Protein AF-X1VR69-F1 (afdb_monomer_lite)

Sequence (104 aa):
AEDRKAECKRNFLGITGCSGQEFGAYRESASVHFYLVGYITDGVVFFDTEKDYSMTNTGVWEDLDCSGDAPGAVMLLFDVRLIGTGPLSSGLRKDASAVEQYLK

Foldseek 3Di:
DDDPPPPDPDPFDDDADDDPPDDDDDDPDPPDDDDDPDDDDDDDDGDPDDDDQDDPDAPDDDDTDPCVVQPPDPDDDDGDDDDDDDDGDDDDDDDPPDDDDDDD

Radius of gyration: 16.76 Å; chains: 1; bounding box: 38×31×44 Å

pLDDT: mean 72.25, std 14.24, range [35.28, 91.12]

Secondary structure (DSSP, 8-state):
----TT----S-------BTTB-----S-TT----------SS----SS------S-SSS------TTTSTT-S---------SSS-------S-TTS------

Organism: NCBI:txid412755

Structure (mmCIF, N/CA/C/O backbone):
data_AF-X1VR69-F1
#
_entry.id   AF-X1VR69-F1
#
loop_
_atom_site.group_PDB
_atom_site.id
_atom_site.type_symbol
_atom_site.label_atom_id
_atom_site.label_alt_id
_atom_site.label_comp_id
_atom_site.label_asym_id
_atom_site.label_entity_id
_atom_site.label_seq_id
_atom_site.pdbx_PDB_ins_code
_atom_site.Cartn_x
_atom_site.Cartn_y
_atom_site.Cartn_z
_atom_site.occupancy
_atom_site.B_iso_or_equiv
_atom_site.auth_seq_id
_atom_site.auth_comp_id
_atom_site.auth_asym_id
_atom_site.auth_atom_id
_atom_site.pdbx_PDB_model_num
ATOM 1 N N . ALA A 1 1 ? -16.710 -21.325 -19.555 1.00 48.84 1 ALA A N 1
ATOM 2 C CA . ALA A 1 1 ? -16.198 -20.365 -18.559 1.00 48.84 1 ALA A CA 1
ATOM 3 C C . ALA A 1 1 ? -14.699 -20.270 -18.786 1.00 48.84 1 ALA A C 1
ATOM 5 O O . ALA A 1 1 ? -14.047 -21.306 -18.767 1.00 48.84 1 ALA A O 1
ATOM 6 N N . GLU A 1 2 ? -14.230 -19.093 -19.193 1.00 47.34 2 GLU A N 1
ATOM 7 C CA . GLU A 1 2 ? -12.953 -18.890 -19.895 1.00 47.34 2 GLU A CA 1
ATOM 8 C C . GLU A 1 2 ? -11.727 -18.866 -18.965 1.00 47.34 2 GLU A C 1
ATOM 10 O O . GLU A 1 2 ? -11.836 -18.543 -17.781 1.00 47.34 2 GLU A O 1
ATOM 15 N N . ASP A 1 3 ? -10.568 -19.231 -19.522 1.00 49.97 3 ASP A N 1
ATOM 16 C CA . ASP A 1 3 ? -9.292 -19.453 -18.832 1.00 49.97 3 ASP A CA 1
ATOM 17 C C . ASP A 1 3 ? -8.757 -18.134 -18.226 1.00 49.97 3 ASP A C 1
ATOM 19 O O . ASP A 1 3 ? -8.216 -17.288 -18.934 1.00 49.97 3 ASP A O 1
ATOM 23 N N . ARG A 1 4 ? -8.921 -17.906 -16.907 1.00 49.00 4 ARG A N 1
ATOM 24 C CA . ARG A 1 4 ? -8.298 -16.747 -16.203 1.00 49.00 4 ARG A CA 1
ATOM 25 C C . ARG A 1 4 ? -6.765 -16.882 -16.138 1.00 49.00 4 ARG A C 1
ATOM 27 O O . ARG A 1 4 ? -6.033 -15.932 -15.845 1.00 49.00 4 ARG A O 1
ATOM 34 N N . LYS A 1 5 ? -6.324 -18.101 -16.430 1.00 43.72 5 LYS A N 1
ATOM 35 C CA . LYS A 1 5 ? -5.008 -18.691 -16.651 1.00 43.72 5 LYS A CA 1
ATOM 36 C C . LYS A 1 5 ? -4.466 -18.228 -18.006 1.00 43.72 5 LYS A C 1
ATOM 38 O O . LYS A 1 5 ? -5.184 -18.229 -18.982 1.00 43.72 5 LYS A O 1
ATOM 43 N N . ALA A 1 6 ? -3.235 -17.782 -18.210 1.00 52.00 6 ALA A N 1
ATOM 44 C CA . ALA A 1 6 ? -1.980 -17.914 -17.487 1.00 52.00 6 ALA A CA 1
ATOM 45 C C . ALA A 1 6 ? -1.815 -17.108 -16.167 1.00 52.00 6 ALA A C 1
ATOM 47 O O . ALA A 1 6 ? -0.676 -16.885 -15.762 1.00 52.00 6 ALA A O 1
ATOM 48 N N . GLU A 1 7 ? -2.916 -16.696 -15.509 1.00 42.81 7 GLU A N 1
ATOM 49 C CA . GLU A 1 7 ? -3.143 -16.574 -14.041 1.00 42.81 7 GLU A CA 1
ATOM 50 C C . GLU A 1 7 ? -1.946 -16.013 -13.266 1.00 42.81 7 GLU A C 1
ATOM 52 O O . GLU A 1 7 ? -1.285 -16.690 -12.488 1.00 42.81 7 GLU A O 1
ATOM 57 N N . CYS A 1 8 ? -1.678 -14.731 -13.492 1.00 48.22 8 CYS A N 1
ATOM 58 C CA . CYS A 1 8 ? -0.899 -13.882 -12.593 1.00 48.22 8 CYS A CA 1
ATOM 59 C C . CYS A 1 8 ? 0.498 -14.416 -12.177 1.00 48.22 8 CYS A C 1
ATOM 61 O O . CYS A 1 8 ? 0.761 -14.668 -11.007 1.00 48.22 8 CYS A O 1
ATOM 63 N N . LYS A 1 9 ? 1.458 -14.484 -13.112 1.00 47.69 9 LYS A N 1
ATOM 64 C CA . LYS A 1 9 ? 2.880 -14.818 -12.825 1.00 47.69 9 LYS A CA 1
ATOM 65 C C . LYS A 1 9 ? 3.768 -13.618 -12.411 1.00 47.69 9 LYS A C 1
ATOM 67 O O . LYS A 1 9 ? 4.978 -13.760 -12.343 1.00 47.69 9 LYS A O 1
ATOM 72 N N . ARG A 1 10 ? 3.093 -12.484 -12.156 1.00 49.66 10 ARG A N 1
ATOM 73 C CA . ARG A 1 10 ? 3.456 -11.110 -11.724 1.00 49.66 10 ARG A CA 1
ATOM 74 C C . ARG A 1 10 ? 4.731 -10.455 -12.276 1.00 49.66 10 ARG A C 1
ATOM 76 O O . ARG A 1 10 ? 5.815 -10.974 -12.095 1.00 49.66 10 ARG A O 1
ATOM 83 N N . ASN A 1 11 ? 4.596 -9.194 -12.711 1.00 49.06 11 ASN A N 1
ATOM 84 C CA . ASN A 1 11 ? 5.691 -8.211 -12.623 1.00 49.06 11 ASN A CA 1
ATOM 85 C C . ASN A 1 11 ? 5.397 -7.060 -11.637 1.00 49.06 11 ASN A C 1
ATOM 87 O O . ASN A 1 11 ? 6.309 -6.310 -11.315 1.00 49.06 11 ASN A O 1
ATOM 91 N N . PHE A 1 12 ? 4.160 -6.912 -11.135 1.00 52.25 12 PHE A N 1
ATOM 92 C CA . PHE A 1 12 ? 3.841 -5.920 -10.101 1.00 52.25 12 PHE A CA 1
ATOM 93 C C . PHE A 1 12 ? 2.540 -6.263 -9.342 1.00 52.25 12 PHE A C 1
ATOM 95 O O . PHE A 1 12 ? 1.598 -6.830 -9.916 1.00 52.25 12 PHE A O 1
ATOM 102 N N . LEU A 1 13 ? 2.491 -5.957 -8.042 1.00 56.28 13 LEU A N 1
ATOM 103 C CA . LEU A 1 13 ? 1.269 -5.867 -7.233 1.00 56.28 13 LEU A CA 1
ATOM 104 C C . LEU A 1 13 ? 1.076 -4.397 -6.882 1.00 56.28 13 LEU A C 1
ATOM 106 O O . LEU A 1 13 ? 1.627 -3.950 -5.893 1.00 56.28 13 LEU A O 1
ATOM 110 N N . GLY A 1 14 ? 0.287 -3.672 -7.672 1.00 64.31 14 GLY A N 1
ATOM 111 C CA . GLY A 1 14 ? -0.239 -2.392 -7.210 1.00 64.31 14 GLY A CA 1
ATOM 112 C C . GLY A 1 14 ? -1.446 -2.672 -6.324 1.00 64.31 14 GLY A C 1
ATOM 113 O O . GLY A 1 14 ? -2.431 -3.238 -6.805 1.00 64.31 14 GLY A O 1
ATOM 114 N N . ILE A 1 15 ? -1.367 -2.338 -5.038 1.00 66.69 15 ILE A N 1
ATOM 115 C CA . ILE A 1 15 ? -2.562 -2.178 -4.205 1.00 66.69 15 ILE A CA 1
ATOM 116 C C . ILE A 1 15 ? -2.959 -0.717 -4.361 1.00 66.69 15 ILE A C 1
ATOM 118 O O . ILE A 1 15 ? -2.199 0.170 -3.991 1.00 66.69 15 ILE A O 1
ATOM 122 N N . THR A 1 16 ? -4.130 -0.464 -4.934 1.00 68.00 16 THR A N 1
ATOM 123 C CA . THR A 1 16 ? -4.649 0.894 -5.095 1.00 68.00 16 THR A CA 1
ATOM 124 C C . THR A 1 16 ? -6.004 1.006 -4.417 1.00 68.00 16 THR A C 1
ATOM 126 O O . THR A 1 16 ? -6.784 0.049 -4.412 1.00 68.00 16 THR A O 1
ATOM 129 N N . GLY A 1 17 ? -6.255 2.162 -3.808 1.00 65.31 17 GLY A N 1
ATOM 130 C CA . GLY A 1 17 ? -7.559 2.481 -3.257 1.00 65.31 17 GLY A CA 1
ATOM 131 C C . GLY A 1 17 ? -8.601 2.663 -4.351 1.00 65.31 17 GLY A C 1
ATOM 132 O O . GLY A 1 17 ? -8.285 2.892 -5.517 1.00 65.31 17 GLY A O 1
ATOM 133 N N . CYS A 1 18 ? -9.866 2.574 -3.963 1.00 65.62 18 CYS A N 1
ATOM 134 C CA . CYS A 1 18 ? -10.983 2.931 -4.824 1.00 65.62 18 CYS A CA 1
ATOM 135 C C . CYS A 1 18 ? -11.923 3.850 -4.047 1.00 65.62 18 CYS A C 1
ATOM 137 O O . CYS A 1 18 ? -12.156 3.638 -2.857 1.00 65.62 18 CYS A O 1
ATOM 139 N N . SER A 1 19 ? -12.461 4.862 -4.720 1.00 63.22 19 SER A N 1
ATOM 140 C CA . SER A 1 19 ? -13.559 5.675 -4.198 1.00 63.22 19 SER A CA 1
ATOM 141 C C . SER A 1 19 ? -14.818 5.286 -4.959 1.00 63.22 19 SER A C 1
ATOM 143 O O . SER A 1 19 ? -14.781 5.121 -6.176 1.00 63.22 19 SER A O 1
ATOM 145 N N . GLY A 1 20 ? -15.924 5.034 -4.257 1.00 67.12 20 GLY A N 1
ATOM 146 C CA . GLY A 1 20 ? -17.184 4.655 -4.907 1.00 67.12 20 GLY A CA 1
ATOM 147 C C . GLY A 1 20 ? -17.149 3.341 -5.708 1.00 67.12 20 GLY A C 1
ATOM 148 O O . GLY A 1 20 ? -18.002 3.156 -6.568 1.00 67.12 20 GLY A O 1
ATOM 149 N N . GLN A 1 21 ? -16.219 2.419 -5.408 1.00 69.25 21 GLN A N 1
ATOM 150 C CA . GLN A 1 21 ? -15.953 1.165 -6.152 1.00 69.25 21 GLN A CA 1
ATOM 151 C C . GLN A 1 21 ? -15.304 1.352 -7.536 1.00 69.25 21 GLN A C 1
ATOM 153 O O . GLN A 1 21 ? -15.246 0.409 -8.326 1.00 69.25 21 GLN A O 1
ATOM 158 N N . GLU A 1 22 ? -14.775 2.539 -7.826 1.00 68.81 22 GLU A N 1
ATOM 159 C CA . GLU A 1 22 ? -14.054 2.825 -9.064 1.00 68.81 22 GLU A CA 1
ATOM 160 C C . GLU A 1 22 ? -12.546 2.929 -8.796 1.00 68.81 22 GLU A C 1
ATOM 162 O O . GLU A 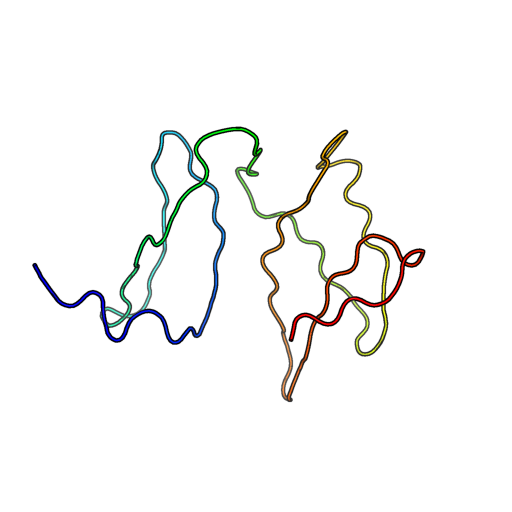1 22 ? -12.117 3.576 -7.838 1.00 68.81 22 GLU A O 1
ATOM 167 N N . PHE A 1 23 ? -11.729 2.296 -9.646 1.00 70.62 23 PHE A N 1
ATOM 168 C CA . PHE A 1 23 ? -10.273 2.462 -9.641 1.00 70.62 23 PHE A CA 1
ATOM 169 C C . PHE A 1 23 ? -9.776 2.848 -11.036 1.00 70.62 23 PHE A C 1
ATOM 171 O O . PHE A 1 23 ? -10.312 2.399 -12.052 1.00 70.62 23 PHE A O 1
ATOM 178 N N . GLY A 1 24 ? -8.739 3.684 -11.082 1.00 66.69 24 GLY A N 1
ATOM 179 C CA . GLY A 1 24 ? -8.103 4.132 -12.316 1.00 66.69 24 GLY A CA 1
ATOM 180 C C . GLY A 1 24 ? -6.722 3.511 -12.489 1.00 66.69 24 GLY A C 1
ATOM 181 O O . GLY A 1 24 ? -5.962 3.399 -11.531 1.00 66.69 24 GLY A O 1
ATOM 182 N N . ALA A 1 25 ? -6.377 3.135 -13.719 1.00 70.12 25 ALA A N 1
ATOM 183 C CA . ALA A 1 25 ? -5.022 2.725 -14.068 1.00 70.12 25 ALA A CA 1
ATOM 184 C C . ALA A 1 25 ? -4.616 3.340 -15.411 1.00 70.12 25 ALA A C 1
ATOM 186 O O . ALA A 1 25 ? -5.272 3.126 -16.433 1.00 70.12 25 ALA A O 1
ATOM 187 N N . TYR A 1 26 ? -3.527 4.110 -15.406 1.00 70.44 26 TYR A N 1
ATOM 188 C CA . TYR A 1 26 ? -2.927 4.624 -16.632 1.00 70.44 26 TYR A CA 1
ATOM 189 C C . TYR A 1 26 ? -2.082 3.538 -17.303 1.00 70.44 26 TYR A C 1
ATOM 191 O O . TYR A 1 26 ? -1.428 2.733 -16.638 1.00 70.44 26 TYR A O 1
ATOM 199 N N . ARG A 1 27 ? -2.096 3.509 -18.636 1.00 72.25 27 ARG A N 1
ATOM 200 C CA . ARG A 1 27 ? -1.385 2.502 -19.421 1.00 72.25 27 ARG A CA 1
ATOM 201 C C . ARG A 1 27 ? -0.822 3.106 -20.700 1.00 72.25 27 ARG A C 1
ATOM 203 O O . ARG A 1 27 ? -1.584 3.542 -21.555 1.00 72.25 27 ARG A O 1
ATOM 210 N N . GLU A 1 28 ? 0.493 3.011 -20.871 1.00 76.62 28 GLU A N 1
ATOM 211 C CA . GLU A 1 28 ? 1.182 3.468 -22.088 1.00 76.62 28 GLU A CA 1
ATOM 212 C C . GLU A 1 28 ? 1.098 2.472 -23.255 1.00 76.62 28 GLU A C 1
ATOM 214 O O . GLU A 1 28 ? 1.055 2.875 -24.413 1.00 76.62 28 GLU A O 1
ATOM 219 N N . SER A 1 29 ? 1.054 1.163 -22.975 1.00 78.25 29 SER A N 1
ATOM 220 C CA . SER A 1 29 ? 1.066 0.110 -24.002 1.00 78.25 29 SER A CA 1
ATOM 221 C C . SER A 1 29 ? -0.253 -0.646 -24.081 1.00 78.25 29 SER A C 1
ATOM 223 O O . SER A 1 29 ? -0.758 -1.129 -23.073 1.00 78.25 29 SER A O 1
ATOM 225 N N . ALA A 1 30 ? -0.778 -0.844 -25.292 1.00 79.56 30 ALA A N 1
ATOM 226 C CA . ALA A 1 30 ? -2.036 -1.559 -25.505 1.00 79.56 30 ALA A CA 1
ATOM 227 C C . ALA A 1 30 ? -2.015 -3.030 -25.050 1.00 79.56 30 ALA A C 1
ATOM 229 O O . ALA A 1 30 ? -3.072 -3.596 -24.772 1.00 79.56 30 ALA A O 1
ATOM 230 N N . SER A 1 31 ? -0.825 -3.619 -24.928 1.00 78.81 31 SER A N 1
ATOM 231 C CA . SER A 1 31 ? -0.625 -5.029 -24.582 1.00 78.81 31 SER A CA 1
ATOM 232 C C . SER A 1 31 ? -0.651 -5.317 -23.075 1.00 78.81 31 SER A C 1
ATOM 234 O O . SER A 1 31 ? -0.373 -6.444 -22.670 1.00 78.81 31 SER A O 1
ATOM 236 N N . VAL A 1 32 ? -0.949 -4.324 -22.224 1.00 72.56 32 VAL A N 1
ATOM 237 C CA . VAL A 1 32 ? -1.123 -4.543 -20.777 1.00 72.56 32 VAL A CA 1
ATOM 238 C C . VAL A 1 32 ? -2.593 -4.799 -20.460 1.00 72.56 32 VAL A C 1
ATOM 240 O O . VAL A 1 32 ? -3.478 -4.046 -20.881 1.00 72.56 32 VAL A O 1
ATOM 243 N N . HIS A 1 33 ? -2.826 -5.849 -19.678 1.00 74.19 33 HIS A N 1
ATOM 244 C CA . HIS A 1 33 ? -4.133 -6.244 -19.170 1.00 74.19 33 HIS A CA 1
ATOM 245 C C . HIS A 1 33 ? -4.202 -6.018 -17.656 1.00 74.19 33 HIS A C 1
ATOM 247 O O . HIS A 1 33 ? -3.264 -6.364 -16.936 1.00 74.19 33 HIS A O 1
ATOM 253 N N . PHE A 1 34 ? -5.329 -5.488 -17.178 1.00 73.56 34 PHE A N 1
ATOM 254 C CA . PHE A 1 34 ? -5.623 -5.354 -15.753 1.00 73.56 34 PHE A CA 1
ATOM 255 C C . PHE A 1 34 ? -6.574 -6.464 -15.319 1.00 73.56 34 PHE A C 1
ATOM 257 O O . PHE A 1 34 ? -7.621 -6.670 -15.932 1.00 73.56 34 PHE A O 1
ATOM 264 N N . TYR A 1 35 ? -6.214 -7.169 -14.249 1.00 73.38 35 TYR A N 1
ATOM 265 C CA . TYR A 1 35 ? -7.040 -8.221 -13.670 1.00 73.38 35 TYR A CA 1
ATOM 266 C C . TYR A 1 35 ? -7.302 -7.898 -12.204 1.00 73.38 35 TYR A C 1
ATOM 268 O O . TYR A 1 35 ? -6.373 -7.882 -11.397 1.00 73.38 35 TYR A O 1
ATOM 276 N N . LEU A 1 36 ? -8.571 -7.667 -11.859 1.00 74.25 36 LEU A N 1
ATOM 277 C CA . LEU A 1 36 ? -8.989 -7.554 -10.467 1.00 74.25 36 LEU A CA 1
ATOM 278 C C . LEU A 1 36 ? -9.100 -8.960 -9.871 1.00 74.25 36 LEU A C 1
ATOM 280 O O . LEU A 1 36 ? -9.945 -9.759 -10.286 1.00 74.25 36 LEU A O 1
ATOM 284 N N . VAL A 1 37 ? -8.206 -9.264 -8.931 1.00 70.94 37 VAL A N 1
ATOM 285 C CA . VAL A 1 37 ? -8.151 -10.563 -8.236 1.00 70.94 37 VAL A CA 1
ATOM 286 C C . VAL A 1 37 ? -8.941 -10.523 -6.922 1.00 70.94 37 VAL A C 1
ATOM 288 O O . VAL A 1 37 ? -9.444 -11.548 -6.476 1.00 70.94 37 VAL A O 1
ATOM 291 N N . GLY A 1 38 ? -9.105 -9.337 -6.337 1.00 72.31 38 GLY A N 1
ATOM 292 C CA . GLY A 1 38 ? -9.894 -9.086 -5.134 1.00 72.31 38 GLY A CA 1
ATOM 293 C C . GLY A 1 38 ? -9.856 -7.604 -4.765 1.00 72.31 38 GLY A C 1
ATOM 294 O O . GLY A 1 38 ? -9.045 -6.857 -5.310 1.00 72.31 38 GLY A O 1
ATOM 295 N N . TYR A 1 39 ? -10.739 -7.184 -3.864 1.00 76.50 39 TYR A N 1
ATOM 296 C CA . TYR A 1 39 ? -10.805 -5.818 -3.347 1.00 76.50 39 TYR A CA 1
ATOM 297 C C . TYR A 1 39 ? -11.301 -5.829 -1.899 1.00 76.50 39 TYR A C 1
ATOM 299 O O . TYR A 1 39 ? -11.967 -6.773 -1.471 1.00 76.50 39 TYR A O 1
ATOM 307 N N . ILE A 1 40 ? -10.940 -4.793 -1.144 1.00 78.94 40 ILE A N 1
ATOM 308 C CA . ILE A 1 40 ? -11.373 -4.603 0.242 1.00 78.94 40 ILE A CA 1
ATOM 309 C C . ILE A 1 40 ? -12.599 -3.692 0.218 1.00 78.94 40 ILE A C 1
ATOM 311 O O . ILE A 1 40 ? -12.562 -2.630 -0.397 1.00 78.94 40 ILE A O 1
ATOM 315 N N . THR A 1 41 ? -13.685 -4.119 0.858 1.00 78.38 41 THR A N 1
ATOM 316 C CA . THR A 1 41 ? -14.961 -3.385 0.863 1.00 78.38 41 THR A CA 1
ATOM 317 C C . THR A 1 41 ? -15.162 -2.509 2.092 1.00 78.38 41 THR A C 1
ATOM 319 O O . THR A 1 41 ? -15.967 -1.588 2.034 1.00 78.38 41 THR A O 1
ATOM 322 N N . ASP A 1 42 ? -14.491 -2.819 3.203 1.00 82.44 42 ASP A N 1
ATOM 323 C CA . ASP A 1 42 ? -14.606 -2.101 4.475 1.00 82.44 42 ASP A CA 1
ATOM 324 C C . ASP A 1 42 ? -13.375 -2.367 5.363 1.00 82.44 42 ASP A C 1
ATOM 326 O O . ASP A 1 42 ? -12.600 -3.291 5.100 1.00 82.44 42 ASP A O 1
ATOM 330 N N . GLY A 1 43 ? -13.191 -1.570 6.416 1.00 82.38 43 GLY A N 1
ATOM 331 C CA . GLY A 1 43 ? -12.134 -1.748 7.416 1.00 82.38 43 GLY A CA 1
ATOM 332 C C . GLY A 1 43 ? -10.748 -1.282 6.967 1.00 82.38 43 GLY A C 1
ATOM 333 O O . GLY A 1 43 ? -9.758 -1.585 7.632 1.00 82.38 43 GLY A O 1
ATOM 334 N N . VAL A 1 44 ? -10.667 -0.546 5.856 1.00 81.56 44 VAL A N 1
ATOM 335 C CA . VAL A 1 44 ? -9.433 0.060 5.348 1.00 81.56 44 VAL A CA 1
ATOM 336 C C . VAL A 1 44 ? -9.674 1.518 4.983 1.00 81.56 44 VAL A C 1
ATOM 338 O O . VAL A 1 44 ? -10.725 1.876 4.454 1.00 81.56 44 VAL A O 1
ATOM 341 N N . VAL A 1 45 ? -8.676 2.352 5.251 1.00 81.31 45 VAL A N 1
ATOM 342 C CA . VAL A 1 45 ? -8.620 3.731 4.773 1.00 81.31 45 VAL A CA 1
ATOM 343 C C . VAL A 1 45 ? -7.552 3.780 3.691 1.00 81.31 45 VAL A C 1
ATOM 345 O O . VAL A 1 45 ? -6.386 3.499 3.961 1.00 81.31 45 VAL A O 1
ATOM 348 N N . PHE A 1 46 ? -7.955 4.105 2.466 1.00 78.19 46 PHE A N 1
ATOM 349 C CA . PHE A 1 46 ? -7.020 4.415 1.392 1.00 78.19 46 PHE A CA 1
ATOM 350 C C . PHE A 1 46 ? -6.842 5.926 1.296 1.00 78.19 46 PHE A C 1
ATOM 352 O O . PHE A 1 46 ? -7.806 6.675 1.437 1.00 78.19 46 PHE A O 1
ATOM 359 N N . PHE A 1 47 ? -5.610 6.367 1.055 1.00 76.44 47 PHE A N 1
ATOM 360 C CA . PHE A 1 47 ? -5.330 7.771 0.785 1.00 76.44 47 PHE A CA 1
ATOM 361 C C . PHE A 1 47 ? -5.741 8.124 -0.648 1.00 76.44 47 PHE A C 1
ATOM 363 O O . PHE A 1 47 ? -5.512 7.341 -1.570 1.00 76.44 47 PHE A O 1
ATOM 370 N N . ASP A 1 48 ? -6.293 9.324 -0.839 1.00 71.44 48 ASP A N 1
ATOM 371 C CA . ASP A 1 48 ? -6.637 9.852 -2.169 1.00 71.44 48 ASP A CA 1
ATOM 372 C C . ASP A 1 48 ? -5.391 10.167 -3.018 1.00 71.44 48 ASP A C 1
ATOM 374 O O . ASP A 1 48 ? -5.459 10.256 -4.243 1.00 71.44 48 ASP A O 1
ATOM 378 N N . THR A 1 49 ? -4.239 10.336 -2.364 1.00 72.31 49 THR A N 1
ATOM 379 C CA . THR A 1 49 ? -2.933 10.586 -2.982 1.00 72.31 49 THR A CA 1
ATOM 380 C C . THR A 1 49 ? -1.874 9.679 -2.374 1.00 72.31 49 THR A C 1
ATOM 382 O O . THR A 1 49 ? -1.963 9.321 -1.199 1.00 72.31 49 THR A O 1
ATOM 385 N N . GLU A 1 50 ? -0.834 9.360 -3.145 1.00 75.00 50 GLU A N 1
ATOM 386 C CA . GLU A 1 50 ? 0.285 8.563 -2.643 1.00 75.00 50 GLU A CA 1
ATOM 387 C C . GLU A 1 50 ? 0.991 9.238 -1.456 1.00 75.00 50 GLU A C 1
ATOM 389 O O . GLU A 1 50 ? 1.124 10.464 -1.391 1.00 75.00 50 GLU A O 1
ATOM 394 N N . LYS A 1 51 ? 1.427 8.415 -0.501 1.00 85.94 51 LYS A N 1
ATOM 395 C CA . LYS A 1 51 ? 2.255 8.821 0.634 1.00 85.94 51 LYS A CA 1
ATOM 396 C C . LYS A 1 51 ? 3.629 8.197 0.459 1.00 85.94 51 LYS A C 1
ATOM 398 O O . LYS A 1 51 ? 3.740 6.974 0.405 1.00 85.94 51 LYS A O 1
ATOM 403 N N . ASP A 1 52 ? 4.650 9.038 0.344 1.00 88.31 52 ASP A N 1
ATOM 404 C CA . ASP A 1 52 ? 6.019 8.581 0.132 1.00 88.31 52 ASP A CA 1
ATOM 405 C C . ASP A 1 52 ? 6.716 8.300 1.468 1.00 88.31 52 ASP A C 1
ATOM 407 O O . ASP A 1 52 ? 6.851 9.183 2.314 1.00 88.31 52 ASP A O 1
ATOM 411 N N . TYR A 1 53 ? 7.166 7.057 1.626 1.00 89.38 53 TYR A N 1
ATOM 412 C CA . TYR A 1 53 ? 7.966 6.574 2.752 1.00 89.38 53 TYR A CA 1
ATOM 413 C C . TYR A 1 53 ? 9.302 5.988 2.259 1.00 89.38 53 TYR A C 1
ATOM 415 O O . TYR A 1 53 ? 9.797 4.991 2.786 1.00 89.38 53 TYR A O 1
ATOM 423 N N . SER A 1 54 ? 9.870 6.572 1.199 1.00 88.12 54 SER A N 1
ATOM 424 C CA . SER A 1 54 ? 11.135 6.134 0.609 1.00 88.12 54 SER A CA 1
ATOM 425 C C . SER A 1 54 ? 12.299 6.198 1.598 1.00 88.12 54 SER A C 1
ATOM 427 O O . SER A 1 54 ? 12.523 7.198 2.280 1.00 88.12 54 SER A O 1
ATOM 429 N N . MET A 1 55 ? 13.092 5.128 1.620 1.00 87.00 55 MET A N 1
ATOM 430 C CA . MET A 1 55 ? 14.326 5.045 2.398 1.00 87.00 55 MET A CA 1
ATOM 431 C C . MET A 1 55 ? 15.493 5.680 1.640 1.00 87.00 55 MET A C 1
ATOM 433 O O . MET A 1 55 ? 15.572 5.603 0.413 1.00 87.00 55 MET A O 1
ATOM 437 N N . THR A 1 56 ? 16.439 6.265 2.376 1.00 85.25 56 THR A N 1
ATOM 438 C CA . THR A 1 56 ? 17.662 6.835 1.774 1.00 85.25 56 THR A CA 1
ATOM 439 C C . THR A 1 56 ? 18.800 5.816 1.715 1.00 85.25 56 THR A C 1
ATOM 441 O O . THR A 1 56 ? 19.634 5.866 0.809 1.00 85.25 56 THR A O 1
ATOM 444 N N . ASN A 1 57 ? 18.842 4.876 2.662 1.00 85.50 57 ASN A N 1
ATOM 445 C CA . ASN A 1 57 ? 19.922 3.904 2.774 1.00 85.50 57 ASN A CA 1
ATOM 446 C C . ASN A 1 57 ? 19.511 2.532 2.230 1.00 85.50 57 ASN A C 1
ATOM 448 O O . ASN A 1 57 ? 18.349 2.135 2.262 1.00 85.50 57 ASN A O 1
ATOM 452 N N . THR A 1 58 ? 20.501 1.777 1.753 1.00 85.44 58 THR A N 1
ATOM 453 C CA . THR A 1 58 ? 20.327 0.392 1.293 1.00 85.44 58 THR A CA 1
ATOM 454 C C . THR A 1 58 ? 21.101 -0.560 2.199 1.00 85.44 58 THR A C 1
ATOM 456 O O . THR A 1 58 ? 22.094 -0.175 2.813 1.00 85.44 58 THR A O 1
ATOM 459 N N . GLY A 1 59 ? 20.644 -1.812 2.304 1.00 82.94 59 GLY A N 1
ATOM 460 C CA . GLY A 1 59 ? 21.312 -2.834 3.120 1.00 82.94 59 GLY A CA 1
ATOM 461 C C . GLY A 1 59 ? 21.154 -2.654 4.635 1.00 82.94 59 GLY A C 1
ATOM 462 O O . GLY A 1 59 ? 21.877 -3.292 5.397 1.00 82.94 59 GLY A O 1
ATOM 463 N N . VAL A 1 60 ? 20.218 -1.809 5.071 1.00 84.50 60 VAL A N 1
ATOM 464 C CA . VAL A 1 60 ? 19.906 -1.554 6.482 1.00 84.50 60 VAL A CA 1
ATOM 465 C C . VAL A 1 60 ? 18.404 -1.664 6.726 1.00 84.50 60 VAL A C 1
ATOM 467 O O . VAL A 1 60 ? 17.604 -1.468 5.814 1.00 84.50 60 VAL A O 1
ATOM 470 N N . TRP A 1 61 ? 18.029 -1.982 7.963 1.00 85.50 61 TRP A N 1
ATOM 471 C CA . TRP A 1 61 ? 16.650 -1.863 8.426 1.00 85.50 61 TRP A CA 1
ATOM 472 C C . TRP A 1 61 ? 16.454 -0.478 9.039 1.00 85.50 61 TRP A C 1
ATOM 474 O O . TRP A 1 61 ? 17.213 -0.109 9.933 1.00 85.50 61 TRP A O 1
ATOM 484 N N . GLU A 1 62 ? 15.442 0.252 8.580 1.00 86.69 62 GLU A N 1
ATOM 485 C CA . GLU A 1 62 ? 15.058 1.560 9.120 1.00 86.69 62 GLU A CA 1
ATOM 486 C C . GLU A 1 62 ? 13.620 1.503 9.630 1.00 86.69 62 GLU A C 1
ATOM 488 O O . GLU A 1 62 ? 12.776 0.806 9.059 1.00 86.69 62 GLU A O 1
ATOM 493 N N . ASP A 1 63 ? 13.356 2.232 10.711 1.00 87.12 63 ASP A N 1
ATOM 494 C CA . ASP A 1 63 ? 12.002 2.405 11.221 1.00 87.12 63 ASP A CA 1
ATOM 495 C C . ASP A 1 63 ? 11.308 3.525 10.436 1.00 87.12 63 ASP A C 1
ATOM 497 O O . ASP A 1 63 ? 11.869 4.605 10.239 1.00 87.12 63 ASP A O 1
ATOM 501 N N . LEU A 1 64 ? 10.075 3.266 9.997 1.00 86.94 64 LEU A N 1
ATOM 502 C CA . LEU A 1 64 ? 9.222 4.237 9.315 1.00 86.94 64 LEU A CA 1
ATOM 503 C C . LEU A 1 64 ? 8.099 4.663 10.260 1.00 86.94 64 LEU A C 1
ATOM 505 O O . LEU A 1 64 ? 7.302 3.832 10.700 1.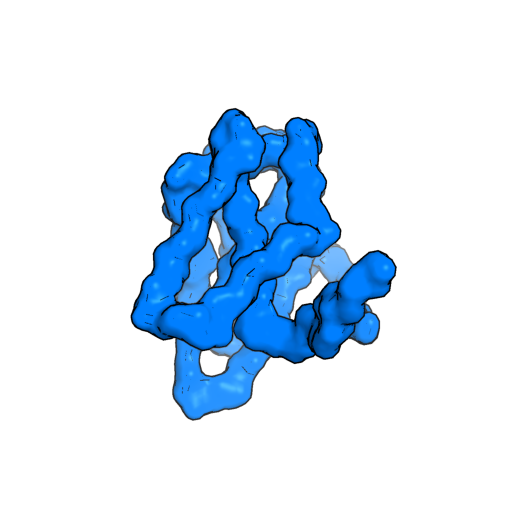00 86.94 64 LEU A O 1
ATOM 509 N N . ASP A 1 65 ? 8.028 5.957 10.570 1.00 87.62 65 ASP A N 1
ATOM 510 C CA . ASP A 1 65 ? 6.941 6.509 11.376 1.00 87.62 65 ASP A CA 1
ATOM 511 C C . ASP A 1 65 ? 5.743 6.870 10.494 1.00 87.62 65 ASP A C 1
ATOM 513 O O . ASP A 1 65 ? 5.768 7.856 9.762 1.00 87.62 65 ASP A O 1
ATOM 517 N N . CYS A 1 66 ? 4.677 6.079 10.596 1.00 88.56 66 CYS A N 1
ATOM 518 C CA . CYS A 1 66 ? 3.403 6.327 9.918 1.00 88.56 66 CYS A CA 1
ATOM 519 C C . CYS A 1 66 ? 2.294 6.7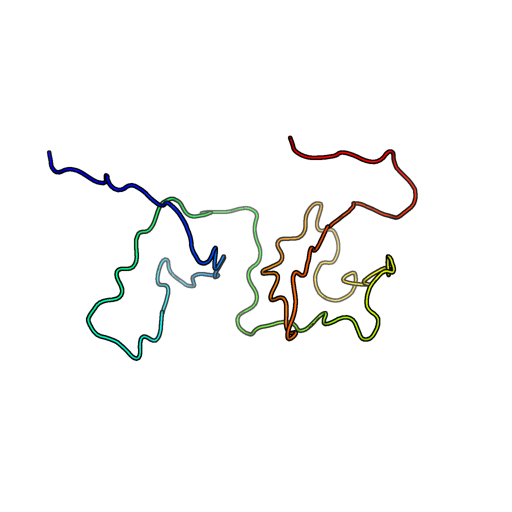73 10.887 1.00 88.56 66 CYS A C 1
ATOM 521 O O . CYS A 1 66 ? 1.118 6.779 10.518 1.00 88.56 66 CYS A O 1
ATOM 523 N N . SER A 1 67 ? 2.628 7.106 12.139 1.00 88.00 67 SER A N 1
ATOM 524 C CA . SER A 1 67 ? 1.640 7.363 13.198 1.00 88.00 67 SER A CA 1
ATOM 525 C C . SER A 1 67 ? 0.712 8.545 12.899 1.00 88.00 67 SER A C 1
ATOM 527 O O . SER A 1 67 ? -0.450 8.526 13.308 1.00 88.00 67 SER A O 1
ATOM 529 N N . GLY A 1 68 ? 1.193 9.541 12.148 1.00 91.12 68 GLY A N 1
ATOM 530 C CA . GLY A 1 68 ? 0.396 10.693 11.722 1.00 91.12 68 GLY A CA 1
ATOM 531 C C . GLY A 1 68 ? -0.660 10.363 10.664 1.00 91.12 68 GLY A C 1
ATOM 532 O O . GLY A 1 68 ? -1.762 10.904 10.714 1.00 91.12 68 GLY A O 1
ATOM 533 N N . ASP A 1 69 ? -0.346 9.461 9.732 1.00 89.88 69 ASP A N 1
ATOM 534 C CA . ASP A 1 69 ? -1.242 9.082 8.632 1.00 89.88 69 ASP A CA 1
ATOM 535 C C . ASP A 1 69 ? -2.159 7.900 8.990 1.00 89.88 69 ASP A C 1
ATOM 537 O O . ASP A 1 69 ? -3.226 7.741 8.397 1.00 89.88 69 ASP A O 1
ATOM 541 N N . ALA A 1 70 ? -1.767 7.071 9.960 1.00 88.69 70 ALA A N 1
ATOM 542 C CA . ALA A 1 70 ? -2.485 5.858 10.342 1.00 88.69 70 ALA 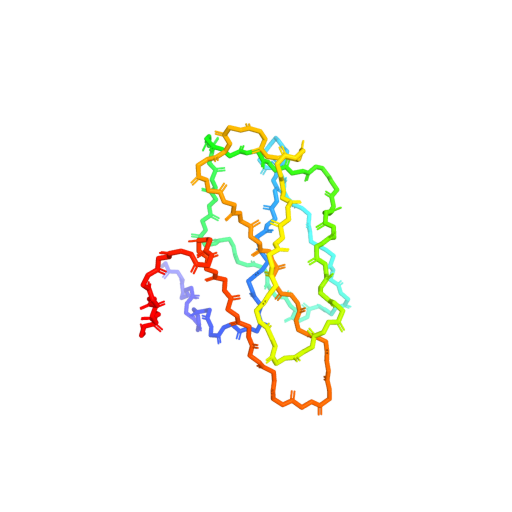A CA 1
ATOM 543 C C . ALA A 1 70 ? -2.776 5.774 11.858 1.00 88.69 70 ALA A C 1
ATOM 545 O O . ALA A 1 70 ? -2.445 4.770 12.503 1.00 88.69 70 ALA A O 1
ATOM 546 N N . PRO A 1 71 ? -3.404 6.802 12.464 1.00 88.25 71 PRO A N 1
ATOM 547 C CA . PRO A 1 71 ? -3.673 6.811 13.895 1.00 88.25 71 PRO A CA 1
ATOM 548 C C . PRO A 1 71 ? -4.629 5.675 14.278 1.00 88.25 71 PRO A C 1
ATOM 550 O O . PRO A 1 71 ? -5.749 5.579 13.780 1.00 88.25 71 PRO A O 1
ATOM 553 N N . GLY A 1 72 ? -4.184 4.802 15.185 1.00 85.12 72 GLY A N 1
ATOM 554 C CA . GLY A 1 72 ? -4.982 3.666 15.657 1.00 85.12 72 GLY A CA 1
ATOM 555 C C . GLY A 1 72 ? -5.136 2.521 14.649 1.00 85.12 72 GLY A C 1
ATOM 556 O O . GLY A 1 72 ? -5.896 1.588 14.911 1.00 85.12 72 GLY A O 1
ATOM 557 N N . ALA A 1 73 ? -4.422 2.556 13.520 1.00 87.12 73 ALA A N 1
ATOM 558 C CA . ALA A 1 73 ? -4.412 1.448 12.576 1.00 87.12 73 ALA A CA 1
ATOM 559 C C . ALA A 1 73 ? -3.708 0.220 13.178 1.00 87.12 73 ALA A C 1
ATOM 561 O O . ALA A 1 73 ? -2.669 0.322 13.829 1.00 87.12 73 ALA A O 1
ATOM 562 N N . VAL A 1 74 ? -4.263 -0.966 12.928 1.00 85.50 74 VAL A N 1
ATOM 563 C CA . VAL A 1 74 ? -3.685 -2.250 13.376 1.00 85.50 74 VAL A CA 1
ATOM 564 C C . VAL A 1 74 ? -2.785 -2.903 12.322 1.00 85.50 74 VAL A C 1
ATOM 566 O O . VAL A 1 74 ? -2.099 -3.884 12.612 1.00 85.50 74 VAL A O 1
ATOM 569 N N . MET A 1 75 ? -2.802 -2.374 11.096 1.00 84.00 75 MET A N 1
ATOM 570 C CA . MET A 1 75 ? -2.057 -2.855 9.936 1.00 84.00 75 MET A CA 1
ATOM 571 C C . MET A 1 75 ? -1.807 -1.696 8.965 1.00 84.00 75 MET A C 1
ATOM 573 O O . MET A 1 75 ? -2.627 -0.786 8.866 1.00 84.00 75 MET A O 1
ATOM 577 N N . LEU A 1 76 ? -0.698 -1.772 8.229 1.00 84.81 76 LEU A N 1
ATOM 578 C CA . LEU A 1 76 ? -0.375 -0.889 7.111 1.00 84.81 76 LEU A CA 1
ATOM 579 C C . LEU A 1 76 ? -0.244 -1.713 5.828 1.00 84.81 76 LEU A C 1
ATOM 581 O O . LEU A 1 76 ? 0.232 -2.850 5.863 1.00 84.81 76 LEU A O 1
ATOM 585 N N . LEU A 1 77 ? -0.651 -1.127 4.705 1.00 82.81 77 LEU A N 1
ATOM 586 C CA . LEU A 1 77 ? -0.468 -1.68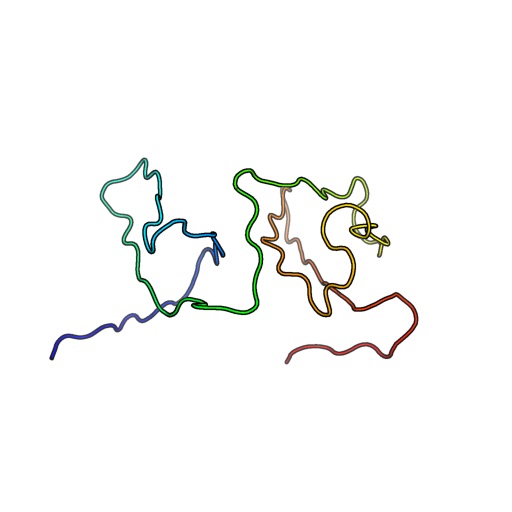1 3.366 1.00 82.81 77 LEU A CA 1
ATOM 587 C C . LEU A 1 77 ? 0.517 -0.782 2.618 1.00 82.81 77 LEU A C 1
ATOM 589 O O . LEU A 1 77 ? 0.251 0.406 2.457 1.00 82.81 77 LEU A O 1
ATOM 593 N N . PHE A 1 78 ? 1.634 -1.348 2.166 1.00 82.62 78 PHE A N 1
ATOM 594 C CA . PHE A 1 78 ? 2.639 -0.636 1.378 1.00 82.62 78 PHE A CA 1
ATOM 595 C C . PHE A 1 78 ? 2.714 -1.214 -0.030 1.00 82.62 78 PHE A C 1
ATOM 597 O O . PHE A 1 78 ? 2.777 -2.434 -0.202 1.00 82.62 78 PHE A O 1
ATOM 604 N N . ASP A 1 79 ? 2.765 -0.328 -1.020 1.00 80.69 79 ASP A N 1
ATOM 605 C CA . ASP A 1 79 ? 3.284 -0.650 -2.344 1.00 80.69 79 ASP A CA 1
ATOM 606 C C . ASP A 1 79 ? 4.790 -0.352 -2.343 1.00 80.69 79 ASP A C 1
ATOM 608 O O . ASP A 1 79 ? 5.209 0.771 -2.058 1.00 80.69 79 ASP A O 1
ATOM 612 N N . VAL A 1 80 ? 5.615 -1.373 -2.580 1.00 81.19 80 VAL A N 1
ATOM 613 C CA . VAL A 1 80 ? 7.073 -1.266 -2.459 1.00 81.19 80 VAL A CA 1
ATOM 614 C C . VAL A 1 80 ? 7.701 -1.230 -3.842 1.00 81.19 80 VAL A C 1
ATOM 616 O O . VAL A 1 80 ? 7.724 -2.226 -4.569 1.00 81.19 80 VAL A O 1
ATOM 619 N N . ARG A 1 81 ? 8.295 -0.082 -4.175 1.00 80.31 81 ARG A N 1
ATOM 620 C CA . ARG A 1 81 ? 9.071 0.111 -5.399 1.00 80.31 81 ARG A CA 1
ATOM 621 C C . ARG A 1 81 ? 10.567 0.100 -5.101 1.00 80.31 81 ARG A C 1
ATOM 623 O O . ARG A 1 81 ? 11.090 0.987 -4.440 1.00 80.31 81 ARG A O 1
ATOM 630 N N . LEU A 1 82 ? 11.270 -0.876 -5.666 1.00 81.06 82 LEU A N 1
ATOM 631 C CA . LEU A 1 82 ? 12.730 -0.951 -5.624 1.00 81.06 82 LEU A CA 1
ATOM 632 C C . LEU A 1 82 ? 13.333 -0.163 -6.798 1.00 81.06 82 LEU A C 1
ATOM 634 O O . LEU A 1 82 ? 12.971 -0.400 -7.952 1.00 81.06 82 LEU A O 1
ATOM 638 N N . ILE A 1 83 ? 14.260 0.758 -6.519 1.00 79.69 83 ILE A N 1
ATOM 639 C CA . ILE A 1 83 ? 14.945 1.580 -7.530 1.00 79.69 83 ILE A CA 1
ATOM 640 C C . ILE A 1 83 ? 16.456 1.330 -7.433 1.00 79.69 83 ILE A C 1
ATOM 642 O O . ILE A 1 83 ? 17.092 1.709 -6.456 1.00 79.69 83 ILE A O 1
ATOM 646 N N . GLY A 1 84 ? 17.044 0.693 -8.449 1.00 76.62 84 GLY A N 1
ATOM 647 C CA . GLY A 1 84 ? 18.490 0.471 -8.536 1.00 76.62 84 GLY A CA 1
ATOM 648 C C . GLY A 1 84 ? 18.899 -0.342 -9.764 1.00 76.62 84 GLY A C 1
ATOM 649 O O . GLY A 1 84 ? 18.054 -0.796 -10.532 1.00 76.62 84 GLY A O 1
ATOM 650 N N . THR A 1 85 ? 20.206 -0.509 -9.965 1.00 72.94 85 THR A N 1
ATOM 651 C CA . THR A 1 85 ? 20.799 -1.145 -11.160 1.00 72.94 85 THR A CA 1
ATOM 652 C C . THR A 1 85 ? 21.269 -2.591 -10.933 1.00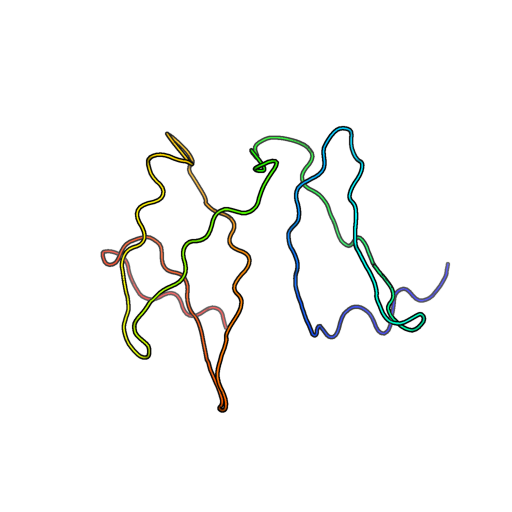 72.94 85 THR A C 1
ATOM 654 O O . THR A 1 85 ? 21.987 -3.144 -11.763 1.00 72.94 85 THR A O 1
ATOM 657 N N . GLY A 1 86 ? 20.855 -3.230 -9.834 1.00 76.81 86 GLY A N 1
ATOM 658 C CA . GLY A 1 86 ? 21.239 -4.598 -9.466 1.00 76.81 86 GLY A CA 1
ATOM 659 C C . GLY A 1 86 ? 20.113 -5.372 -8.769 1.00 76.81 86 GLY A C 1
ATOM 660 O O . GLY A 1 86 ? 19.012 -4.839 -8.621 1.00 76.81 86 GLY A O 1
ATOM 661 N N . PRO A 1 87 ? 20.356 -6.629 -8.349 1.00 74.19 87 PRO A N 1
ATOM 662 C CA . PRO A 1 87 ? 19.370 -7.417 -7.619 1.00 74.19 87 PRO A CA 1
ATOM 663 C C . PRO A 1 87 ? 19.095 -6.766 -6.261 1.00 74.19 87 PRO A C 1
ATOM 665 O O . PRO A 1 87 ? 19.941 -6.777 -5.369 1.00 74.19 87 PRO A O 1
ATOM 668 N N . LEU A 1 88 ? 17.909 -6.180 -6.123 1.00 73.25 88 LEU A N 1
ATOM 669 C CA . LEU A 1 88 ? 17.429 -5.598 -4.878 1.00 73.25 88 LEU A CA 1
ATOM 670 C C . LEU A 1 88 ? 16.445 -6.553 -4.203 1.00 73.25 88 LEU A C 1
ATOM 672 O O . LEU A 1 88 ? 15.728 -7.311 -4.855 1.00 73.25 88 LEU A O 1
ATOM 676 N N . SER A 1 89 ? 16.409 -6.510 -2.879 1.00 80.56 89 SER A N 1
ATOM 677 C CA . SER A 1 89 ? 15.416 -7.198 -2.060 1.00 80.56 89 SER A CA 1
ATOM 678 C C . SER A 1 89 ? 14.916 -6.226 -1.002 1.00 80.56 89 SER A C 1
ATOM 680 O O . SER A 1 89 ? 15.696 -5.440 -0.469 1.00 80.56 89 SER A O 1
ATOM 682 N N . SER A 1 90 ? 13.622 -6.276 -0.713 1.00 83.56 90 SER A N 1
ATOM 683 C CA . SER A 1 90 ? 12.983 -5.514 0.359 1.00 83.56 90 SER A CA 1
ATOM 684 C C . SER A 1 90 ? 12.340 -6.460 1.357 1.00 83.56 90 SER A C 1
ATOM 686 O O . SER A 1 90 ? 11.898 -7.551 0.994 1.00 83.56 90 SER A O 1
ATOM 688 N N . GLY A 1 91 ? 12.219 -6.003 2.597 1.00 83.25 91 GLY A N 1
ATOM 689 C CA . GLY A 1 91 ? 11.406 -6.646 3.616 1.00 83.25 91 GLY A CA 1
ATOM 690 C C . GLY A 1 91 ? 10.651 -5.598 4.421 1.00 83.25 91 GLY A C 1
ATOM 691 O O . GLY A 1 91 ? 11.106 -4.467 4.556 1.00 83.25 91 GLY A O 1
ATOM 692 N N . LEU A 1 92 ? 9.499 -5.989 4.956 1.00 83.69 92 LEU A N 1
ATOM 693 C CA . LEU A 1 92 ? 8.739 -5.213 5.931 1.00 83.69 92 LEU A CA 1
ATOM 694 C C . LEU A 1 92 ? 8.644 -6.048 7.206 1.00 83.69 92 LEU A C 1
ATOM 696 O O . LEU A 1 92 ? 8.415 -7.257 7.134 1.00 83.69 92 LEU A O 1
ATOM 700 N N . ARG A 1 93 ? 8.822 -5.416 8.367 1.00 77.12 93 ARG A N 1
ATOM 701 C CA . ARG A 1 93 ? 8.694 -6.074 9.672 1.00 77.12 93 ARG A CA 1
ATOM 702 C C . ARG A 1 93 ? 7.924 -5.189 10.642 1.00 77.12 93 ARG A C 1
ATOM 704 O O . ARG A 1 93 ? 8.038 -3.967 10.597 1.00 77.12 93 ARG A O 1
ATOM 711 N N . LYS A 1 94 ? 7.126 -5.813 11.506 1.00 71.88 94 LYS A N 1
ATOM 712 C CA . LYS A 1 94 ? 6.364 -5.114 12.541 1.00 71.88 94 LYS A CA 1
ATOM 713 C C . LYS A 1 94 ? 7.292 -4.811 13.713 1.00 71.88 94 LYS A C 1
ATOM 715 O O . LYS A 1 94 ? 7.448 -5.686 14.554 1.00 71.88 94 LYS A O 1
ATOM 720 N N . ASP A 1 95 ? 7.835 -3.592 13.749 1.00 66.69 95 ASP A N 1
ATOM 721 C CA . ASP A 1 95 ? 8.774 -3.107 14.774 1.00 66.69 95 ASP A CA 1
ATOM 722 C C . ASP A 1 95 ? 10.056 -3.976 14.861 1.00 66.69 95 ASP A C 1
ATOM 724 O O . ASP A 1 95 ? 10.060 -5.190 14.658 1.00 66.69 95 ASP A O 1
ATOM 728 N N . ALA A 1 96 ? 11.206 -3.370 15.135 1.00 53.22 96 ALA A N 1
ATOM 729 C CA . ALA A 1 96 ? 12.468 -4.089 15.303 1.00 53.22 96 ALA A CA 1
ATOM 730 C C . ALA A 1 96 ? 12.479 -5.033 16.533 1.00 53.22 96 ALA A C 1
ATOM 732 O O . ALA A 1 96 ? 13.481 -5.706 16.776 1.00 53.22 96 ALA A O 1
ATOM 733 N N . SER A 1 97 ? 11.386 -5.096 17.305 1.00 53.16 97 SER A N 1
ATOM 734 C CA . SER A 1 97 ? 11.280 -5.803 18.585 1.00 53.16 97 SER A CA 1
ATOM 735 C C . SER A 1 97 ? 10.798 -7.263 18.522 1.00 53.16 97 SER A C 1
ATOM 737 O O . SER A 1 97 ? 10.885 -7.953 19.541 1.00 53.16 97 SER A O 1
ATOM 739 N N . ALA A 1 98 ? 10.335 -7.789 17.377 1.00 46.75 98 ALA A N 1
ATOM 740 C CA . ALA A 1 98 ? 9.808 -9.159 17.306 1.00 46.75 98 ALA A CA 1
ATOM 741 C C . ALA A 1 98 ? 10.387 -10.013 16.162 1.00 46.75 98 ALA A C 1
ATOM 743 O O . ALA A 1 98 ? 10.426 -9.609 15.005 1.00 46.75 98 ALA A O 1
ATOM 744 N N . VAL A 1 99 ? 10.808 -11.221 16.562 1.00 51.66 99 VAL A N 1
ATOM 745 C CA . VAL A 1 99 ? 11.250 -12.413 15.812 1.00 51.66 99 VAL A CA 1
ATOM 746 C C . VAL A 1 99 ? 11.051 -12.355 14.291 1.00 51.66 99 VAL A C 1
ATOM 748 O O . VAL A 1 99 ? 9.926 -12.290 13.799 1.00 51.66 99 VAL A O 1
ATOM 751 N N . GLU A 1 100 ? 12.167 -12.489 13.566 1.00 54.03 100 GLU A N 1
ATOM 752 C CA . GLU A 1 100 ? 12.239 -12.628 12.108 1.00 54.03 100 GLU A CA 1
ATOM 753 C C . GLU A 1 100 ? 11.230 -13.667 11.587 1.00 54.03 100 GLU A C 1
ATOM 755 O O . GLU A 1 100 ? 11.357 -14.866 11.844 1.00 54.03 100 GLU A O 1
ATOM 760 N N . GLN A 1 101 ? 10.226 -13.225 10.828 1.00 46.41 101 GLN A N 1
ATOM 761 C CA . GLN A 1 101 ? 9.345 -14.120 10.080 1.00 46.41 101 GLN A CA 1
ATOM 762 C C . GLN A 1 101 ? 9.703 -14.038 8.599 1.00 46.41 101 GLN A C 1
ATOM 764 O O . GLN A 1 101 ? 9.288 -13.126 7.889 1.00 46.41 101 GLN A O 1
ATOM 769 N N . TYR A 1 102 ? 10.482 -15.010 8.127 1.00 44.56 102 TYR A N 1
ATOM 770 C CA . TYR A 1 102 ? 10.648 -15.232 6.695 1.00 44.56 102 TYR A CA 1
ATOM 771 C C . TYR A 1 102 ? 9.361 -15.863 6.157 1.00 44.56 102 TYR A C 1
ATOM 773 O O . TYR A 1 102 ? 9.016 -16.988 6.526 1.00 44.56 102 TYR A O 1
ATOM 781 N N . LEU A 1 103 ? 8.654 -15.150 5.279 1.00 38.16 103 LEU A N 1
ATOM 782 C CA . LEU A 1 103 ? 7.664 -15.768 4.400 1.00 38.16 103 LEU A CA 1
ATOM 783 C C . LEU A 1 103 ? 8.427 -16.708 3.456 1.00 38.16 103 LEU A C 1
ATOM 785 O O . LEU A 1 103 ? 9.244 -16.251 2.657 1.00 38.16 103 LEU A O 1
ATOM 789 N N . LYS A 1 104 ? 8.216 -18.017 3.626 1.00 35.28 104 LYS A N 1
ATOM 790 C CA . LYS A 1 104 ? 8.658 -19.044 2.676 1.00 35.28 104 LYS A CA 1
ATOM 791 C C . LYS A 1 104 ? 7.689 -19.135 1.509 1.00 35.28 104 LYS A C 1
ATOM 793 O O . LYS A 1 104 ? 6.470 -19.041 1.771 1.00 35.28 104 LYS A O 1
#